Protein AF-A0A072P7N6-F1 (afdb_monomer)

Sequence (100 aa):
MLGELSRSYFACTGSEATEAALRLATINTGRTEIVGLMRGYHGMMHGSLSVTGLSGKFKSVPGSGLPDVAYILSPYAYRSPFKDDEDKMASFRQGLQIIN

Nearest PDB structures (foldseek):
  4atp-assembly2_E  TM=9.107E-01  e=1.560E-04  Paenarthrobacter aurescens TC1
  7jh3-assembly2_B  TM=7.618E-01  e=1.129E-04  Escherichia coli K-12
  4atq-assembly3_L  TM=7.613E-01  e=9.924E-05  Paenarthrobacter aurescens TC1
  4atq-assembly1_A  TM=7.626E-01  e=1.129E-04  Paenarthrobacter aurescens TC1
  4atp-assembly2_H  TM=7.608E-01  e=1.894E-04  Paenarthrobacter aurescens TC1

Structure (mmCIF, N/CA/C/O backbone):
data_AF-A0A072P7N6-F1
#
_entry.id   AF-A0A072P7N6-F1
#
loop_
_atom_site.group_PDB
_atom_site.id
_atom_site.type_symbol
_atom_site.label_atom_id
_atom_site.label_alt_id
_atom_site.label_comp_id
_atom_site.label_asym_id
_atom_site.label_entity_id
_atom_site.label_seq_id
_atom_site.pdbx_PDB_ins_code
_atom_site.Cartn_x
_atom_site.Cartn_y
_atom_site.Cartn_z
_atom_site.occupancy
_atom_site.B_iso_or_equiv
_atom_site.auth_seq_id
_atom_site.auth_comp_id
_atom_site.auth_asym_id
_atom_site.auth_atom_id
_atom_site.pdbx_PDB_model_num
ATOM 1 N N . MET A 1 1 ? -14.588 4.201 -13.668 1.00 40.31 1 MET A N 1
ATOM 2 C CA . MET A 1 1 ? -14.588 5.546 -13.055 1.00 40.31 1 MET A CA 1
ATOM 3 C C . MET A 1 1 ? -14.110 5.361 -11.624 1.00 40.31 1 MET A C 1
ATOM 5 O O . MET A 1 1 ? -14.590 4.430 -10.990 1.00 40.31 1 MET A O 1
ATOM 9 N N . LEU A 1 2 ? -13.108 6.119 -11.164 1.00 49.97 2 LEU A N 1
ATOM 10 C CA . LEU A 1 2 ? -12.695 6.104 -9.752 1.00 49.97 2 LEU A CA 1
ATOM 11 C C . LEU A 1 2 ? -13.953 6.360 -8.903 1.00 49.97 2 LEU A C 1
ATOM 13 O O . LEU A 1 2 ? -14.695 7.285 -9.222 1.00 49.97 2 LEU A O 1
ATOM 17 N N . GLY A 1 3 ? -14.251 5.480 -7.944 1.00 60.75 3 GLY A N 1
ATOM 18 C CA . GLY A 1 3 ? -15.527 5.477 -7.219 1.00 60.75 3 GLY A CA 1
ATOM 19 C C . GLY A 1 3 ? -15.831 6.797 -6.503 1.00 60.75 3 GLY A C 1
ATOM 20 O O . GLY A 1 3 ? -14.925 7.572 -6.199 1.00 60.75 3 GLY A O 1
ATOM 21 N N . GLU A 1 4 ? -17.112 7.049 -6.224 1.00 84.19 4 GLU A N 1
ATOM 22 C CA . GLU A 1 4 ? -17.546 8.266 -5.532 1.00 84.19 4 GLU A CA 1
ATOM 23 C C . GLU A 1 4 ? -17.091 8.252 -4.062 1.00 84.19 4 GLU A C 1
ATOM 25 O O . GLU A 1 4 ? -17.637 7.542 -3.216 1.00 84.19 4 GLU A O 1
ATOM 30 N N . LEU A 1 5 ? -16.051 9.031 -3.755 1.00 88.25 5 LEU A N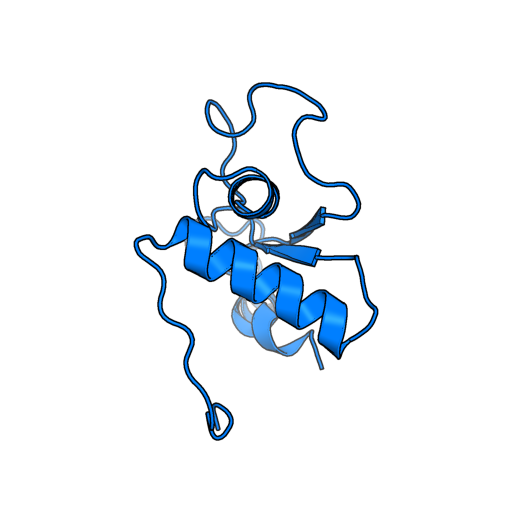 1
ATOM 31 C CA . LEU A 1 5 ? -15.534 9.204 -2.399 1.00 88.25 5 LEU A CA 1
ATOM 32 C C . LEU A 1 5 ? -16.521 10.029 -1.563 1.00 88.25 5 LEU A C 1
ATOM 34 O O . LEU A 1 5 ? -16.818 11.171 -1.902 1.00 88.25 5 LEU A O 1
ATOM 38 N N . SER A 1 6 ? -16.985 9.478 -0.439 1.00 92.69 6 SER A N 1
ATOM 39 C CA . SER A 1 6 ? -17.982 10.125 0.432 1.00 92.69 6 SER A CA 1
AT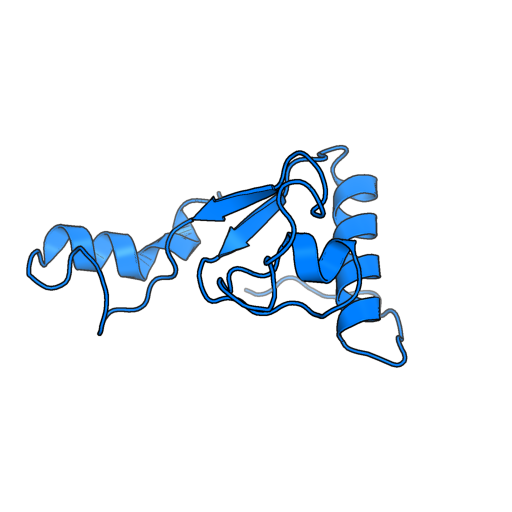OM 40 C C . SER A 1 6 ? -17.444 10.588 1.790 1.00 92.69 6 SER A C 1
ATOM 42 O O . SER A 1 6 ? -18.135 11.306 2.515 1.00 92.69 6 SER A O 1
ATOM 44 N N . ARG A 1 7 ? -16.227 10.175 2.173 1.00 91.56 7 ARG A N 1
ATOM 45 C CA . ARG A 1 7 ? -15.599 10.508 3.464 1.00 91.56 7 ARG A CA 1
ATOM 46 C C . ARG A 1 7 ? -14.099 10.743 3.311 1.00 91.56 7 ARG A C 1
ATOM 48 O O . ARG A 1 7 ? -13.459 10.132 2.459 1.00 91.56 7 ARG A O 1
ATOM 55 N N . SER A 1 8 ? -13.544 11.583 4.182 1.00 93.56 8 SER A N 1
ATOM 56 C CA . SER A 1 8 ? -12.107 11.840 4.304 1.00 93.56 8 SER A CA 1
ATOM 57 C C . SER A 1 8 ? -11.630 11.629 5.743 1.00 93.56 8 SER A C 1
ATOM 59 O O . SER A 1 8 ? -12.382 11.810 6.702 1.00 93.56 8 SER A O 1
ATOM 61 N N . TYR A 1 9 ? -10.368 11.229 5.883 1.00 93.75 9 TYR A N 1
ATOM 62 C CA . TYR A 1 9 ? -9.656 11.116 7.153 1.00 93.75 9 TYR A CA 1
ATOM 63 C C . TYR A 1 9 ? -8.382 11.955 7.057 1.00 93.75 9 TYR A C 1
ATOM 65 O O . TYR A 1 9 ? -7.654 11.857 6.068 1.00 93.75 9 TYR A O 1
ATOM 73 N N . PHE A 1 10 ? -8.133 12.795 8.061 1.00 96.06 10 PHE A N 1
ATOM 74 C CA . PHE A 1 10 ? -6.952 13.651 8.108 1.00 96.06 10 PHE A CA 1
ATOM 75 C C . PHE A 1 10 ? -5.854 12.989 8.936 1.00 96.06 10 PHE A C 1
ATOM 77 O O . PHE A 1 10 ? -6.108 12.488 10.029 1.00 96.06 10 PHE A O 1
ATOM 84 N N . ALA A 1 11 ? -4.637 13.033 8.408 1.00 96.06 11 ALA A N 1
ATOM 85 C CA . ALA A 1 11 ? -3.429 12.531 9.042 1.00 96.06 11 ALA A CA 1
ATOM 86 C C . ALA A 1 11 ? -2.319 13.583 8.926 1.00 96.06 11 ALA A C 1
ATOM 88 O O . ALA A 1 11 ? -2.329 14.398 8.000 1.00 96.06 11 ALA A O 1
ATOM 89 N N . CYS A 1 12 ? -1.357 13.563 9.846 1.00 96.44 12 CYS A N 1
ATOM 90 C CA . CYS A 1 12 ? -0.235 14.500 9.848 1.00 96.44 12 CYS A CA 1
ATOM 91 C C . CYS A 1 12 ? 0.852 14.082 8.848 1.00 96.44 12 CYS A C 1
ATOM 93 O O . CYS A 1 12 ? 1.646 14.912 8.405 1.00 96.44 12 CYS A O 1
ATOM 95 N N . THR A 1 13 ? 0.897 12.798 8.477 1.00 97.19 13 THR A N 1
ATOM 96 C CA . THR A 1 13 ? 1.881 12.244 7.544 1.00 97.19 13 THR A CA 1
ATOM 97 C C . THR A 1 13 ? 1.266 11.256 6.553 1.00 97.19 13 THR A C 1
ATOM 99 O O . THR A 1 13 ? 0.210 10.668 6.784 1.00 97.19 13 THR A O 1
ATOM 102 N N . GLY A 1 14 ? 1.983 10.995 5.455 1.00 96.31 14 GLY A N 1
ATOM 103 C CA . GLY A 1 14 ? 1.602 9.944 4.509 1.00 96.31 14 GLY A CA 1
ATOM 104 C C . GLY A 1 14 ? 1.661 8.531 5.103 1.00 96.31 14 GLY A C 1
ATOM 105 O O . GLY A 1 14 ? 0.869 7.684 4.711 1.00 96.31 14 GLY A O 1
ATOM 106 N N . SER A 1 15 ? 2.547 8.275 6.077 1.00 96.06 15 SER A N 1
ATOM 107 C CA . SER A 1 15 ? 2.622 6.950 6.721 1.00 96.06 15 SER A CA 1
ATOM 108 C C . SER A 1 15 ? 1.377 6.677 7.567 1.00 96.06 15 SER A C 1
ATOM 110 O O . SER A 1 15 ? 0.808 5.598 7.470 1.00 96.06 15 SER A O 1
ATOM 112 N N . GLU A 1 16 ? 0.901 7.669 8.323 1.00 96.88 16 GLU A N 1
ATOM 113 C CA . GLU A 1 16 ? -0.352 7.570 9.086 1.00 96.88 16 GLU A CA 1
ATOM 114 C C . GLU A 1 16 ? -1.569 7.3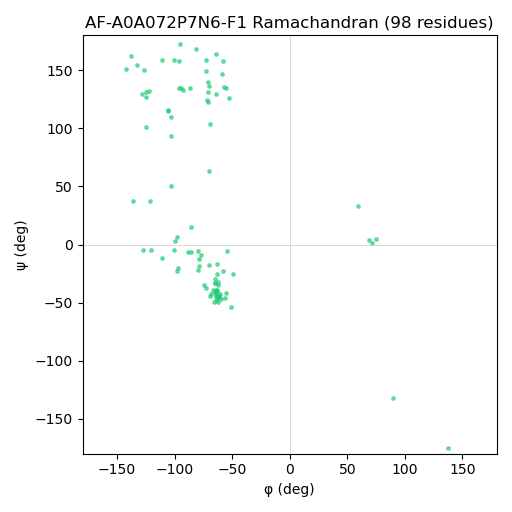92 8.175 1.00 96.88 16 GLU A C 1
ATOM 116 O O . GLU A 1 16 ? -2.452 6.589 8.472 1.00 96.88 16 GLU A O 1
ATOM 121 N N . ALA A 1 17 ? -1.605 8.100 7.040 1.00 97.38 17 ALA A N 1
ATOM 122 C CA . ALA A 1 17 ? -2.658 7.918 6.046 1.00 97.38 17 ALA A CA 1
ATOM 123 C C . ALA A 1 17 ? -2.677 6.477 5.504 1.00 97.38 17 ALA A C 1
ATOM 125 O O . ALA A 1 17 ? -3.747 5.875 5.396 1.00 97.38 17 ALA A O 1
ATOM 126 N N . THR A 1 18 ? -1.505 5.897 5.223 1.00 96.69 18 THR A N 1
ATOM 127 C CA . THR A 1 18 ? -1.378 4.492 4.811 1.00 96.69 18 THR A CA 1
ATOM 128 C C . THR A 1 18 ? -1.818 3.530 5.917 1.00 96.69 18 THR A C 1
ATOM 130 O O . THR A 1 18 ? -2.598 2.626 5.639 1.00 96.69 18 THR A O 1
ATOM 133 N N . GLU A 1 19 ? -1.368 3.704 7.162 1.00 95.88 19 GLU A N 1
ATOM 134 C CA . GLU A 1 19 ? -1.773 2.865 8.308 1.00 95.88 19 GLU A CA 1
ATOM 135 C C . GLU A 1 19 ? -3.299 2.857 8.483 1.00 95.88 19 GLU A C 1
ATOM 137 O O . GLU A 1 19 ? -3.918 1.796 8.604 1.00 95.88 19 GLU A O 1
ATOM 142 N N . ALA A 1 20 ? -3.923 4.039 8.420 1.00 96.50 20 ALA A N 1
ATOM 143 C CA . ALA A 1 20 ? -5.372 4.176 8.483 1.00 96.50 20 ALA A CA 1
ATOM 144 C C . ALA A 1 20 ? -6.059 3.464 7.309 1.00 96.50 20 ALA A C 1
ATOM 146 O O . ALA A 1 20 ? -7.028 2.737 7.521 1.00 96.50 20 ALA A O 1
ATOM 147 N N . ALA A 1 21 ? -5.546 3.617 6.084 1.00 95.62 21 ALA A N 1
ATOM 148 C CA . ALA A 1 21 ? -6.096 2.958 4.902 1.00 95.62 21 ALA A CA 1
ATOM 149 C C . ALA A 1 21 ? -6.005 1.426 4.990 1.00 95.62 21 ALA A C 1
ATOM 151 O O . ALA A 1 21 ? -7.001 0.746 4.744 1.00 95.62 21 ALA A O 1
ATOM 152 N N . LEU A 1 22 ? -4.850 0.882 5.393 1.00 95.00 22 LEU A N 1
ATOM 153 C CA . LEU A 1 22 ? -4.659 -0.557 5.594 1.00 95.00 22 LEU A CA 1
ATOM 154 C C . LEU A 1 22 ? -5.628 -1.088 6.653 1.00 95.00 22 LEU A C 1
ATOM 156 O O . LEU A 1 22 ? -6.331 -2.072 6.425 1.00 95.00 22 LEU A O 1
ATOM 160 N N . ARG A 1 23 ? -5.742 -0.385 7.786 1.00 94.88 23 ARG A N 1
ATOM 161 C CA . ARG A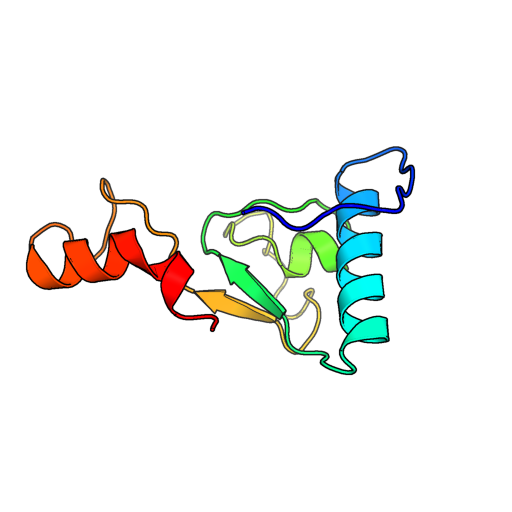 1 23 ? -6.649 -0.780 8.863 1.00 94.88 23 ARG A CA 1
ATOM 162 C C . ARG A 1 23 ? -8.115 -0.739 8.431 1.00 94.88 23 ARG A C 1
ATOM 164 O O . ARG A 1 23 ? -8.859 -1.669 8.740 1.00 94.88 23 ARG A O 1
ATOM 171 N N . LEU A 1 24 ? -8.533 0.308 7.721 1.00 95.31 24 LEU A N 1
ATOM 172 C CA . LEU A 1 24 ? -9.895 0.440 7.198 1.00 95.31 24 LEU A CA 1
ATOM 173 C C . LEU A 1 24 ? -10.214 -0.649 6.170 1.00 95.31 24 LEU A C 1
ATOM 175 O O . LEU A 1 24 ? -11.304 -1.216 6.216 1.00 95.31 24 LEU A O 1
ATOM 179 N N . ALA A 1 25 ? -9.269 -0.983 5.288 1.00 94.31 25 ALA A N 1
ATOM 180 C CA . ALA A 1 25 ? -9.435 -2.057 4.314 1.00 94.31 25 ALA A CA 1
ATOM 181 C C . ALA A 1 25 ? -9.652 -3.412 5.003 1.00 94.31 25 ALA A C 1
ATOM 183 O O . ALA A 1 25 ? -10.591 -4.130 4.652 1.00 94.31 25 ALA A O 1
ATOM 184 N N . THR A 1 26 ? -8.858 -3.735 6.028 1.00 94.06 26 THR A N 1
ATOM 185 C CA . THR A 1 26 ? -9.031 -4.966 6.814 1.00 94.06 26 THR A CA 1
ATOM 186 C C . THR A 1 26 ? -10.362 -4.988 7.564 1.00 94.06 26 THR A C 1
ATOM 188 O O . THR A 1 26 ? -11.058 -5.996 7.518 1.00 94.06 26 THR A O 1
ATOM 191 N N . ILE A 1 27 ? -10.764 -3.883 8.207 1.00 96.12 27 ILE A N 1
ATOM 192 C CA . ILE A 1 27 ? -12.058 -3.800 8.912 1.00 96.12 27 ILE A CA 1
ATOM 193 C C . ILE A 1 27 ? -13.228 -3.997 7.941 1.00 96.12 27 ILE A C 1
ATOM 195 O O . ILE A 1 27 ? -14.166 -4.725 8.251 1.00 96.12 27 ILE A O 1
ATOM 199 N N . ASN A 1 28 ? -13.178 -3.357 6.772 1.00 95.19 28 ASN A N 1
ATOM 200 C CA . ASN A 1 28 ? -14.270 -3.395 5.804 1.00 95.19 28 ASN A CA 1
ATOM 201 C C . ASN A 1 28 ? -14.384 -4.746 5.084 1.00 95.19 28 ASN A C 1
ATOM 203 O O . ASN A 1 28 ? -15.485 -5.193 4.782 1.00 95.19 28 ASN A O 1
ATOM 207 N N . THR A 1 29 ? -13.253 -5.382 4.771 1.00 94.38 29 THR A N 1
ATOM 208 C CA . THR A 1 29 ? -13.235 -6.620 3.971 1.00 94.38 29 THR A CA 1
ATOM 209 C C . THR A 1 29 ? -13.148 -7.894 4.808 1.00 94.38 29 THR A C 1
ATOM 211 O O . THR A 1 29 ? -13.442 -8.968 4.291 1.00 94.38 29 THR A O 1
ATOM 214 N N . GLY A 1 30 ? -12.696 -7.804 6.062 1.00 95.50 30 GLY A N 1
ATOM 215 C CA . GLY A 1 30 ? -12.331 -8.958 6.889 1.00 95.50 30 GLY A CA 1
ATOM 216 C C . GLY A 1 30 ? -11.070 -9.696 6.420 1.00 95.50 30 GLY A C 1
ATOM 217 O O . GLY A 1 30 ? -10.727 -10.726 6.994 1.00 95.50 30 GLY A O 1
ATOM 218 N N . ARG A 1 31 ? -10.381 -9.201 5.382 1.00 93.62 31 ARG A N 1
ATOM 219 C CA . ARG A 1 31 ? -9.175 -9.817 4.813 1.00 93.62 31 ARG A CA 1
ATOM 220 C C . ARG A 1 31 ? -7.922 -9.209 5.438 1.00 93.62 31 ARG A C 1
ATOM 222 O O . ARG A 1 31 ? -7.817 -7.989 5.572 1.00 93.62 31 ARG A O 1
ATOM 229 N N . THR A 1 32 ? -6.980 -10.069 5.809 1.00 93.19 32 THR A N 1
ATOM 230 C CA . THR A 1 32 ? -5.697 -9.678 6.415 1.00 93.19 32 THR A CA 1
ATOM 231 C C . THR A 1 32 ? -4.557 -9.632 5.408 1.00 93.19 32 THR A C 1
ATOM 233 O O . THR A 1 32 ? -3.590 -8.913 5.639 1.00 93.19 32 THR A O 1
ATOM 236 N N . GLU A 1 33 ? -4.680 -10.351 4.290 1.00 94.25 33 GLU A N 1
ATOM 237 C CA . GLU A 1 33 ? -3.656 -10.372 3.251 1.00 94.25 33 GLU A CA 1
ATOM 238 C C . GLU A 1 33 ? -3.602 -9.041 2.494 1.00 94.25 33 GLU A C 1
ATOM 240 O O . GLU A 1 33 ? -4.626 -8.514 2.044 1.00 94.25 33 GLU A O 1
ATOM 245 N N . ILE A 1 34 ? -2.391 -8.505 2.341 1.00 93.19 34 ILE A N 1
ATOM 246 C CA . ILE A 1 34 ? -2.133 -7.259 1.623 1.00 93.19 34 ILE A CA 1
ATOM 247 C C . ILE A 1 34 ? -1.138 -7.523 0.495 1.00 93.19 34 ILE A C 1
ATOM 249 O O . ILE A 1 34 ? -0.074 -8.103 0.702 1.00 93.19 34 ILE A O 1
ATOM 253 N N . VAL A 1 35 ? -1.452 -7.034 -0.704 1.00 92.06 35 VAL A N 1
ATOM 254 C CA . VAL A 1 35 ? -0.565 -7.136 -1.867 1.00 92.06 35 VAL A CA 1
ATOM 255 C C . VAL A 1 35 ? 0.065 -5.777 -2.156 1.00 92.06 35 VAL A C 1
ATOM 257 O O . VAL A 1 35 ? -0.621 -4.817 -2.505 1.00 92.06 35 VAL A O 1
ATOM 260 N N . GLY A 1 36 ? 1.387 -5.699 -2.016 1.00 90.69 36 GLY A N 1
ATOM 261 C CA . GLY A 1 36 ? 2.195 -4.544 -2.390 1.00 90.69 36 GLY A CA 1
ATOM 262 C C . GLY A 1 36 ? 2.806 -4.687 -3.784 1.00 90.69 36 GLY A C 1
ATOM 263 O O . GLY A 1 36 ? 3.018 -5.786 -4.300 1.00 90.69 36 GLY A O 1
ATOM 264 N N . LEU A 1 37 ? 3.161 -3.560 -4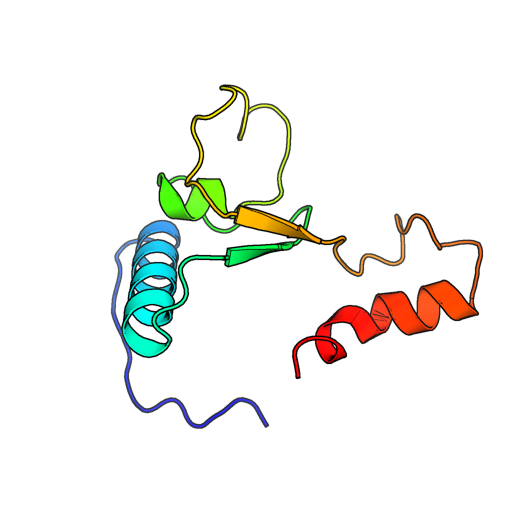.396 1.00 90.38 37 LEU A N 1
ATOM 265 C CA . LEU A 1 37 ? 3.933 -3.556 -5.636 1.00 90.38 37 LEU A CA 1
ATOM 266 C C . LEU A 1 37 ? 5.429 -3.455 -5.327 1.00 90.38 37 LEU A C 1
ATOM 268 O O . LEU A 1 37 ? 5.868 -2.583 -4.574 1.00 90.38 37 LEU A O 1
ATOM 272 N N . MET A 1 38 ? 6.247 -4.300 -5.957 1.00 89.00 38 MET A N 1
ATOM 273 C CA . MET A 1 38 ? 7.704 -4.163 -5.907 1.00 89.00 38 MET A CA 1
ATOM 274 C C . MET A 1 38 ? 8.100 -2.764 -6.376 1.00 89.00 38 MET A C 1
ATOM 276 O O . MET A 1 38 ? 7.644 -2.315 -7.420 1.00 89.00 38 MET A O 1
ATOM 280 N N . ARG A 1 39 ? 9.009 -2.090 -5.667 1.00 88.31 39 ARG A N 1
ATOM 281 C CA . ARG A 1 39 ? 9.438 -0.699 -5.923 1.00 88.31 39 ARG A CA 1
ATOM 282 C C . ARG A 1 39 ? 8.404 0.386 -5.574 1.00 88.31 39 ARG A C 1
ATOM 284 O O . ARG A 1 39 ? 8.714 1.560 -5.753 1.00 88.31 39 ARG A O 1
ATOM 291 N N . GLY A 1 40 ? 7.231 0.023 -5.050 1.00 90.38 40 GLY A N 1
ATOM 292 C CA . GLY A 1 40 ? 6.291 0.966 -4.437 1.00 90.38 40 GLY A CA 1
ATOM 293 C C . GLY A 1 40 ? 6.786 1.459 -3.074 1.00 90.38 40 GLY A C 1
ATOM 294 O O . GLY A 1 40 ? 7.481 0.729 -2.367 1.00 90.38 40 GLY A O 1
ATOM 295 N N . TYR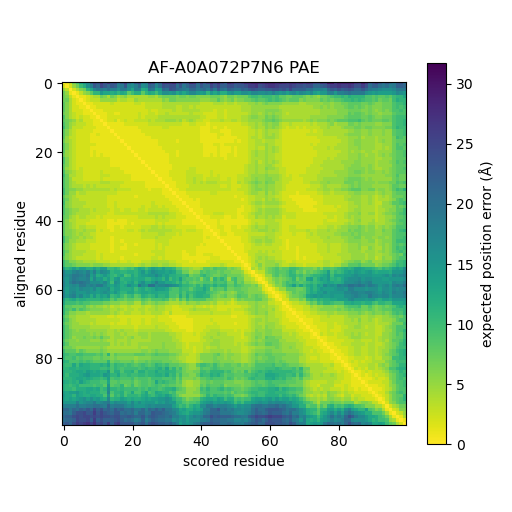 A 1 41 ? 6.431 2.689 -2.700 1.00 93.06 41 TYR A N 1
ATOM 296 C CA . TYR A 1 41 ? 6.752 3.288 -1.402 1.00 93.06 41 TYR A CA 1
ATOM 297 C C . TYR A 1 41 ? 5.474 3.771 -0.722 1.00 93.06 41 TYR A C 1
ATOM 299 O O . TYR A 1 41 ? 4.712 4.531 -1.318 1.00 93.06 41 TYR A O 1
ATOM 307 N N . HIS A 1 42 ? 5.262 3.340 0.520 1.00 94.38 42 HIS A N 1
ATOM 308 C CA . HIS A 1 42 ? 4.020 3.586 1.253 1.00 94.38 42 HIS A CA 1
ATOM 309 C C . HIS A 1 42 ? 4.230 4.208 2.638 1.00 94.38 42 HIS A C 1
ATOM 311 O O . HIS A 1 42 ? 3.250 4.582 3.280 1.00 94.38 42 HIS A O 1
ATOM 317 N N . GLY A 1 43 ? 5.478 4.374 3.081 1.00 92.88 43 GLY A N 1
ATOM 318 C CA . GLY A 1 43 ? 5.812 5.020 4.347 1.00 92.88 43 GLY A CA 1
ATOM 319 C C . GLY A 1 43 ? 6.906 4.294 5.122 1.00 92.88 43 GLY A C 1
ATOM 320 O O . GLY A 1 43 ? 7.498 3.331 4.638 1.00 92.88 43 GLY A O 1
ATOM 321 N N . MET A 1 44 ? 7.174 4.795 6.328 1.00 90.50 44 MET A N 1
ATOM 322 C CA . MET A 1 44 ? 8.233 4.304 7.221 1.00 90.50 44 MET A CA 1
ATOM 323 C C . MET A 1 44 ? 7.708 3.807 8.576 1.00 90.50 44 MET A C 1
ATOM 325 O O . MET A 1 44 ? 8.487 3.288 9.371 1.00 90.50 44 MET A O 1
ATOM 329 N N . MET A 1 45 ? 6.407 3.953 8.851 1.00 91.38 45 MET A N 1
ATOM 330 C CA . MET A 1 45 ? 5.763 3.316 10.009 1.00 91.38 45 MET A CA 1
ATOM 331 C C . MET A 1 45 ? 5.607 1.816 9.775 1.00 91.38 45 MET A C 1
ATOM 333 O O . MET A 1 45 ? 5.626 1.373 8.631 1.00 91.38 45 MET A O 1
ATOM 337 N N . HIS A 1 46 ? 5.447 1.037 10.842 1.00 90.38 46 HIS A N 1
ATOM 338 C CA . HIS A 1 46 ? 5.553 -0.423 10.805 1.00 90.38 46 HIS A CA 1
ATOM 339 C C . HIS A 1 46 ? 4.708 -1.088 9.707 1.00 90.38 46 HIS A C 1
ATOM 341 O O . HIS A 1 46 ? 5.268 -1.792 8.867 1.00 90.38 46 HIS A O 1
ATOM 347 N N . GLY A 1 47 ? 3.406 -0.826 9.631 1.00 91.31 47 GLY A N 1
ATOM 348 C CA . GLY A 1 47 ? 2.529 -1.371 8.595 1.00 91.31 47 GLY A CA 1
ATOM 349 C C . GLY A 1 47 ? 2.808 -0.784 7.215 1.00 91.31 47 GLY A C 1
ATOM 350 O O . GLY A 1 47 ? 2.954 -1.517 6.237 1.00 91.31 47 GLY A O 1
ATOM 351 N N . SER A 1 48 ? 2.992 0.533 7.132 1.00 93.38 48 SER A N 1
ATOM 352 C CA . SER A 1 48 ? 3.297 1.216 5.863 1.00 93.38 48 SER A CA 1
ATOM 353 C C . SER A 1 48 ? 4.632 0.781 5.218 1.00 93.38 48 SER A C 1
ATOM 355 O O . SER A 1 48 ? 4.753 0.648 3.997 1.00 93.38 48 SER A O 1
ATOM 357 N N . LEU A 1 49 ? 5.637 0.484 6.039 1.00 92.44 49 LEU A N 1
ATOM 358 C CA . LEU A 1 49 ? 6.926 -0.056 5.624 1.00 92.44 49 LEU A CA 1
ATOM 359 C C . LEU A 1 49 ? 6.794 -1.532 5.241 1.00 92.44 49 LEU A C 1
ATOM 361 O O . LEU A 1 49 ? 7.431 -1.989 4.292 1.00 92.44 49 LEU A O 1
ATOM 365 N N . SER A 1 50 ? 5.915 -2.263 5.929 1.00 91.50 50 SER A N 1
ATOM 366 C CA . SER A 1 50 ? 5.647 -3.675 5.650 1.00 91.50 50 SER A CA 1
ATOM 367 C C . SER A 1 50 ? 5.053 -3.919 4.277 1.00 91.50 50 SER A C 1
ATOM 369 O O . SER A 1 50 ? 5.270 -5.007 3.757 1.00 91.50 50 SER A O 1
ATOM 371 N N . VAL A 1 51 ? 4.371 -2.930 3.686 1.00 92.75 51 VAL A N 1
ATOM 372 C CA . VAL A 1 51 ? 3.816 -2.964 2.317 1.00 92.75 51 VAL A CA 1
ATOM 373 C C . VAL A 1 51 ? 4.680 -2.215 1.292 1.00 92.75 51 VAL A C 1
ATOM 375 O O . VAL A 1 51 ? 4.410 -2.254 0.094 1.00 92.75 51 VAL A O 1
ATOM 378 N N . THR A 1 52 ? 5.755 -1.554 1.733 1.00 92.50 52 THR A N 1
ATOM 379 C CA . THR A 1 52 ? 6.722 -0.882 0.855 1.00 92.50 52 THR A CA 1
ATOM 380 C C . THR A 1 52 ? 7.571 -1.908 0.101 1.00 92.50 52 THR A C 1
ATOM 382 O O . THR A 1 52 ? 8.247 -2.745 0.689 1.00 92.50 52 THR A O 1
ATOM 385 N N . GLY A 1 53 ? 7.593 -1.833 -1.228 1.00 89.62 53 GLY A N 1
ATOM 386 C CA . GLY A 1 53 ? 8.299 -2.766 -2.110 1.00 89.62 53 GLY A CA 1
ATOM 387 C C . GLY A 1 53 ? 9.774 -2.443 -2.360 1.00 89.62 53 GLY A C 1
ATOM 388 O O . GLY A 1 53 ? 10.347 -2.962 -3.320 1.00 89.62 53 GLY A O 1
ATOM 389 N N . LEU A 1 54 ? 10.385 -1.563 -1.563 1.00 87.69 54 LEU A N 1
ATOM 390 C CA . LEU A 1 54 ? 11.804 -1.211 -1.663 1.00 87.69 54 LEU A CA 1
ATOM 391 C C . LEU A 1 54 ? 12.666 -2.185 -0.845 1.00 87.69 54 LEU A C 1
ATOM 393 O O . LEU A 1 54 ? 12.347 -2.510 0.297 1.00 87.69 54 LEU A O 1
ATOM 397 N N . SER A 1 55 ? 13.768 -2.650 -1.435 1.00 76.31 55 SER A N 1
ATOM 398 C CA . SER A 1 55 ? 14.752 -3.523 -0.785 1.00 76.31 55 SER A CA 1
ATOM 399 C C . SER A 1 55 ? 15.932 -2.729 -0.202 1.00 76.31 55 SER A C 1
ATOM 401 O O . SER A 1 55 ? 16.058 -1.518 -0.399 1.00 76.31 55 SER A O 1
ATOM 403 N N . GLY A 1 56 ? 16.814 -3.406 0.541 1.00 75.56 56 GLY A N 1
ATOM 404 C CA . GLY A 1 56 ? 18.010 -2.803 1.135 1.00 75.56 56 GLY A CA 1
ATOM 405 C C . GLY A 1 56 ? 17.755 -2.236 2.532 1.00 75.56 56 GLY A C 1
ATOM 406 O O . GLY A 1 56 ? 17.162 -2.908 3.372 1.00 75.56 56 GLY A O 1
ATOM 407 N N . LYS A 1 57 ? 18.202 -0.999 2.794 1.00 66.25 57 LYS A N 1
ATOM 408 C CA . LYS A 1 57 ? 18.160 -0.370 4.134 1.00 66.25 57 LYS A CA 1
ATOM 409 C C . LYS A 1 57 ? 16.753 -0.279 4.743 1.00 66.25 57 LYS A C 1
ATOM 411 O O . LYS A 1 57 ? 16.633 -0.206 5.957 1.00 66.25 57 LYS A O 1
ATOM 416 N N . PHE A 1 58 ? 15.712 -0.303 3.912 1.00 65.12 58 PHE A N 1
ATOM 417 C CA . PHE A 1 58 ? 14.308 -0.232 4.327 1.00 65.12 58 PHE A CA 1
ATOM 418 C C . PHE A 1 58 ? 13.751 -1.564 4.860 1.00 65.12 58 PHE A C 1
ATOM 420 O O . PHE A 1 58 ? 12.744 -1.563 5.555 1.00 65.12 58 PHE A O 1
ATOM 427 N N . LYS A 1 59 ? 14.407 -2.697 4.564 1.00 67.44 59 LYS A N 1
ATOM 428 C CA . LYS A 1 59 ? 14.014 -4.053 4.997 1.00 67.44 59 LYS A CA 1
ATOM 429 C C . LYS A 1 59 ? 15.215 -4.861 5.492 1.00 67.44 59 LYS A C 1
ATOM 431 O O . LYS A 1 59 ? 15.347 -6.047 5.207 1.00 67.44 59 LYS A O 1
ATOM 436 N N . SER A 1 60 ? 16.136 -4.196 6.183 1.00 63.06 60 SER A N 1
ATOM 437 C CA . SER A 1 60 ? 17.401 -4.793 6.625 1.00 63.06 60 SER A CA 1
ATOM 438 C C . SER A 1 60 ? 17.239 -5.827 7.739 1.00 63.06 60 SER A C 1
ATOM 440 O O . SER A 1 60 ? 18.150 -6.622 7.952 1.00 63.06 60 SER A O 1
ATOM 442 N N . VAL A 1 61 ? 16.100 -5.829 8.436 1.00 72.62 61 VAL A N 1
ATOM 443 C CA . VAL A 1 61 ? 15.797 -6.772 9.516 1.00 72.62 61 VAL A CA 1
ATOM 444 C C . VAL A 1 61 ? 14.831 -7.839 8.990 1.00 72.62 61 VAL A C 1
ATOM 446 O O . VAL A 1 61 ? 13.672 -7.519 8.722 1.00 72.62 61 VAL A O 1
ATOM 449 N N . PRO A 1 62 ? 15.270 -9.099 8.818 1.00 68.31 62 PRO A N 1
ATOM 450 C CA . PRO A 1 62 ? 14.381 -10.192 8.435 1.00 68.31 62 PRO A CA 1
ATOM 451 C C . PRO A 1 62 ? 13.229 -10.348 9.436 1.00 68.31 62 PRO A C 1
ATOM 453 O O . PRO A 1 62 ? 13.448 -10.302 10.644 1.00 68.31 62 PRO A O 1
ATOM 456 N N . GLY A 1 63 ? 12.002 -10.530 8.941 1.00 71.06 63 GLY A N 1
ATOM 457 C CA . GLY A 1 63 ? 10.819 -10.759 9.781 1.00 71.06 63 GLY A CA 1
ATOM 458 C C . GLY A 1 63 ? 10.268 -9.528 10.513 1.00 71.06 63 GLY A C 1
ATOM 459 O O . GLY A 1 63 ? 9.329 -9.672 11.285 1.00 71.06 63 GLY A O 1
ATOM 460 N N . SER A 1 64 ? 10.801 -8.323 10.281 1.00 75.38 64 SER A N 1
ATOM 461 C CA . SER A 1 64 ? 10.301 -7.100 10.932 1.00 75.38 64 SER A CA 1
ATOM 462 C C . SER A 1 64 ? 9.001 -6.547 10.339 1.00 75.38 64 SER A C 1
ATOM 464 O O . SER A 1 64 ? 8.423 -5.624 10.907 1.00 75.38 64 SER A O 1
ATOM 466 N N . GLY A 1 65 ? 8.543 -7.079 9.203 1.00 84.00 65 GLY A N 1
ATOM 467 C CA . GLY A 1 65 ? 7.291 -6.671 8.569 1.00 84.00 65 GLY A CA 1
ATOM 468 C C . GLY A 1 65 ? 6.054 -7.331 9.185 1.00 84.00 65 GLY A C 1
ATOM 469 O O . GLY A 1 65 ? 6.156 -8.291 9.944 1.00 84.00 65 GLY A O 1
ATOM 470 N N . LEU A 1 66 ? 4.876 -6.824 8.827 1.00 88.38 66 LEU A N 1
ATOM 471 C CA . LEU A 1 66 ? 3.595 -7.474 9.083 1.00 88.38 66 LEU A CA 1
ATOM 472 C C . LEU A 1 66 ? 3.552 -8.867 8.426 1.00 88.38 66 LEU A C 1
ATOM 474 O O . LEU A 1 66 ? 4.127 -9.047 7.345 1.00 88.38 66 LEU A O 1
ATOM 478 N N . PRO A 1 67 ? 2.856 -9.837 9.047 1.00 87.94 67 PRO A N 1
ATOM 479 C CA . PRO A 1 67 ? 2.518 -11.089 8.380 1.00 87.94 67 PRO A CA 1
ATOM 480 C C . PRO A 1 67 ? 1.577 -10.832 7.192 1.00 87.94 67 PRO A C 1
ATOM 482 O O . PRO A 1 67 ? 0.977 -9.763 7.085 1.00 87.94 67 PRO A O 1
ATOM 485 N N . ASP A 1 68 ? 1.449 -11.823 6.310 1.00 91.19 68 ASP A N 1
ATOM 48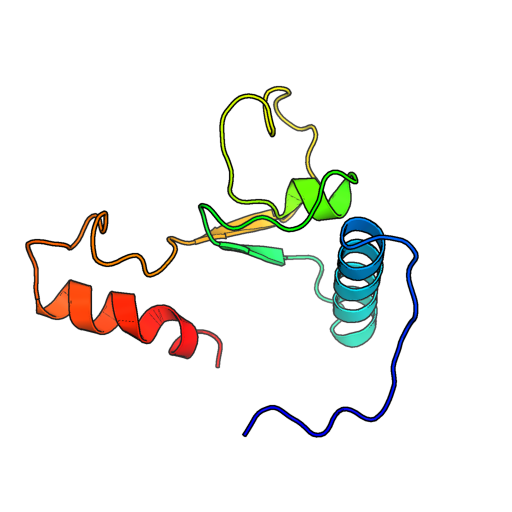6 C CA . ASP A 1 68 ? 0.486 -11.835 5.198 1.00 91.19 68 ASP A CA 1
ATOM 487 C C . ASP A 1 68 ? 0.625 -10.671 4.198 1.00 91.19 68 ASP A C 1
ATOM 489 O O . ASP A 1 68 ? -0.352 -10.211 3.606 1.00 91.19 68 ASP A O 1
ATOM 493 N N . VAL A 1 69 ? 1.858 -10.200 3.972 1.00 91.25 69 VAL A N 1
ATOM 494 C CA . VAL A 1 69 ? 2.152 -9.232 2.906 1.00 91.25 69 VAL A CA 1
ATOM 495 C C . VAL A 1 69 ? 2.870 -9.902 1.739 1.00 91.25 69 VAL A C 1
ATOM 497 O O . VAL A 1 69 ? 4.026 -10.318 1.854 1.00 91.25 69 VAL A O 1
ATOM 500 N N . ALA A 1 70 ? 2.204 -9.941 0.588 1.00 91.06 70 ALA A N 1
ATOM 501 C CA . ALA A 1 70 ? 2.758 -10.426 -0.669 1.00 91.06 70 ALA A CA 1
ATOM 502 C C . ALA A 1 70 ? 3.199 -9.267 -1.575 1.00 91.06 70 ALA A C 1
ATOM 504 O O . ALA A 1 70 ? 2.739 -8.131 -1.445 1.00 91.06 70 ALA A O 1
ATOM 505 N N . TYR A 1 71 ? 4.095 -9.555 -2.520 1.00 88.75 71 TYR A N 1
ATOM 506 C CA . TYR A 1 71 ? 4.609 -8.570 -3.468 1.00 88.75 71 TYR A CA 1
ATOM 507 C C . TYR A 1 71 ? 4.491 -9.064 -4.899 1.00 88.75 71 TYR A C 1
ATOM 509 O O . TYR A 1 71 ? 4.978 -10.146 -5.220 1.00 88.75 71 TYR A O 1
ATOM 517 N N . ILE A 1 72 ? 3.925 -8.230 -5.769 1.00 89.44 72 ILE A N 1
ATOM 518 C CA . ILE A 1 72 ? 3.894 -8.477 -7.213 1.00 89.44 72 ILE A CA 1
ATOM 519 C C . ILE A 1 72 ? 4.790 -7.490 -7.960 1.00 89.44 72 ILE A C 1
ATOM 521 O O . ILE A 1 72 ? 5.139 -6.413 -7.466 1.00 89.44 72 ILE A O 1
ATOM 525 N N . LEU A 1 73 ? 5.189 -7.865 -9.171 1.00 86.50 73 LEU A N 1
ATOM 526 C CA . LEU A 1 73 ? 6.023 -7.031 -10.026 1.00 86.50 73 LEU A CA 1
ATOM 527 C C . LEU A 1 73 ? 5.285 -5.738 -10.415 1.00 86.50 73 LEU A C 1
ATOM 529 O O . LEU A 1 73 ? 4.168 -5.777 -10.922 1.00 86.50 73 LEU A O 1
ATOM 533 N N . SER A 1 74 ? 5.938 -4.588 -10.232 1.00 87.81 74 SER A N 1
ATOM 534 C CA . SER A 1 74 ? 5.427 -3.313 -10.752 1.00 87.81 74 SER A CA 1
ATOM 535 C C . SER A 1 74 ? 5.514 -3.265 -12.275 1.00 87.81 74 SER A C 1
ATOM 537 O O . SER A 1 74 ? 6.600 -3.560 -12.780 1.00 87.81 74 SER A O 1
ATOM 539 N N . PRO A 1 75 ? 4.480 -2.777 -12.990 1.00 85.19 75 PRO A N 1
ATOM 540 C CA . PRO A 1 75 ? 4.426 -2.687 -14.454 1.00 85.19 75 PRO A CA 1
ATOM 541 C C . PRO A 1 75 ? 5.380 -1.617 -15.021 1.00 85.19 75 PRO A C 1
ATOM 543 O O . PRO A 1 75 ? 4.980 -0.614 -15.608 1.00 85.19 75 PRO A O 1
ATOM 546 N N . TYR A 1 76 ? 6.683 -1.804 -14.830 1.00 85.44 76 TYR A N 1
ATOM 547 C CA . TYR A 1 76 ? 7.721 -0.857 -15.210 1.00 85.44 76 TYR A CA 1
ATOM 548 C C . TYR A 1 76 ? 8.432 -1.310 -16.482 1.00 85.44 76 TYR A C 1
ATOM 550 O O . TYR A 1 76 ? 9.411 -2.055 -16.431 1.00 85.44 76 TYR A O 1
ATOM 558 N N . ALA A 1 77 ? 7.947 -0.824 -17.626 1.00 84.50 77 ALA A N 1
ATOM 559 C CA . ALA A 1 77 ? 8.358 -1.310 -18.942 1.00 84.50 77 ALA A CA 1
ATOM 560 C C . ALA A 1 77 ? 9.875 -1.266 -19.186 1.00 84.50 77 ALA A C 1
ATOM 562 O O . ALA A 1 77 ? 10.439 -2.227 -19.697 1.00 84.50 77 ALA A O 1
ATOM 563 N N . TYR A 1 78 ? 10.545 -0.191 -18.761 1.00 85.81 78 TYR A N 1
ATOM 564 C CA . TYR A 1 78 ? 11.980 -0.007 -19.000 1.00 85.81 78 TYR A CA 1
ATOM 565 C C . TYR A 1 78 ? 12.873 -1.051 -18.299 1.00 85.81 78 TYR A C 1
ATOM 567 O O . TYR A 1 78 ? 13.916 -1.417 -18.831 1.00 85.81 78 TYR A O 1
ATOM 575 N N . ARG A 1 79 ? 12.487 -1.555 -17.115 1.00 86.00 79 ARG A N 1
ATOM 576 C CA . ARG A 1 79 ? 13.206 -2.653 -16.425 1.00 86.00 79 ARG A CA 1
ATOM 577 C C . ARG A 1 79 ? 12.302 -3.852 -16.175 1.00 86.00 79 ARG A C 1
ATOM 579 O O . ARG A 1 79 ? 12.379 -4.479 -15.120 1.00 86.00 79 ARG A O 1
ATOM 586 N N . SER A 1 80 ? 11.423 -4.132 -17.126 1.00 85.06 80 SER A N 1
ATOM 587 C CA . SER A 1 80 ? 10.593 -5.322 -17.063 1.00 85.06 80 SER A CA 1
ATOM 588 C C . SER A 1 80 ? 11.458 -6.562 -17.303 1.00 85.06 80 SER A C 1
ATOM 590 O O . SER A 1 80 ? 12.300 -6.533 -18.205 1.00 85.06 80 SER A O 1
ATOM 592 N N . PRO A 1 81 ? 11.239 -7.668 -16.571 1.00 84.19 81 PRO A N 1
ATOM 593 C CA . PRO A 1 81 ? 11.830 -8.957 -16.932 1.00 84.19 81 PRO A CA 1
ATOM 594 C C . PRO A 1 81 ? 11.321 -9.463 -18.291 1.00 84.19 81 PRO A C 1
ATOM 596 O O . PRO A 1 81 ? 11.938 -10.336 -18.886 1.00 84.19 81 PRO A O 1
ATOM 599 N N . PHE A 1 82 ? 10.219 -8.899 -18.789 1.00 86.00 82 PHE A N 1
ATOM 600 C CA . PHE A 1 82 ? 9.597 -9.268 -20.056 1.00 86.00 82 PHE A CA 1
ATOM 601 C C . PHE A 1 82 ? 9.977 -8.343 -21.211 1.00 86.00 82 PHE A C 1
ATOM 603 O O . PHE A 1 82 ? 9.408 -8.485 -22.274 1.00 86.00 82 PHE A O 1
ATOM 610 N N . LYS A 1 83 ? 10.903 -7.389 -21.040 1.00 82.69 83 LYS A N 1
ATOM 611 C CA . LYS A 1 83 ? 11.199 -6.326 -22.028 1.00 82.69 83 LYS A CA 1
ATOM 612 C C . LYS A 1 83 ? 11.420 -6.799 -23.481 1.00 82.69 83 LYS A C 1
ATOM 614 O O . LYS A 1 83 ? 11.202 -6.006 -24.389 1.00 82.69 83 LYS A O 1
ATOM 619 N N . ASP A 1 84 ? 11.840 -8.050 -23.671 1.00 88.19 84 ASP A N 1
ATOM 620 C CA . ASP A 1 84 ? 12.152 -8.661 -24.968 1.00 88.19 84 ASP A CA 1
ATOM 621 C C . ASP A 1 84 ? 10.999 -9.548 -25.507 1.00 88.19 84 ASP A C 1
ATOM 623 O O . ASP A 1 84 ? 11.137 -10.174 -26.552 1.00 88.19 84 ASP A O 1
ATOM 627 N N . ASP A 1 85 ? 9.865 -9.617 -24.801 1.00 88.06 85 ASP A N 1
ATOM 628 C CA . ASP A 1 85 ? 8.673 -10.415 -25.116 1.00 88.06 85 ASP A CA 1
ATOM 629 C C . ASP A 1 85 ? 7.446 -9.488 -25.155 1.00 88.06 85 ASP A C 1
ATOM 631 O O . ASP A 1 85 ? 6.930 -9.057 -24.120 1.00 88.06 85 ASP A O 1
ATOM 635 N N . GLU A 1 86 ? 7.020 -9.120 -26.363 1.00 84.44 86 GLU A N 1
ATOM 636 C CA . GLU A 1 86 ? 5.990 -8.101 -26.587 1.00 84.44 86 GLU A CA 1
ATOM 637 C C . GLU A 1 86 ? 4.622 -8.500 -26.014 1.00 84.44 86 GLU A C 1
ATOM 639 O O . GLU A 1 86 ? 3.959 -7.671 -25.382 1.00 84.44 86 GLU A O 1
ATOM 644 N N . ASP A 1 87 ? 4.252 -9.778 -26.133 1.00 83.00 87 ASP A N 1
ATOM 645 C CA . ASP A 1 87 ? 2.998 -10.319 -25.608 1.00 83.00 87 ASP A CA 1
ATOM 646 C C . ASP A 1 87 ? 2.985 -10.271 -24.076 1.00 83.00 87 ASP A C 1
ATOM 648 O O . ASP A 1 87 ? 2.066 -9.716 -23.462 1.00 83.00 87 ASP A O 1
ATOM 652 N N . LYS A 1 88 ? 4.054 -10.758 -23.429 1.00 81.62 88 LYS A N 1
ATOM 653 C CA . LYS A 1 88 ? 4.179 -10.667 -21.966 1.00 81.62 88 LYS A CA 1
ATOM 654 C C . LYS A 1 88 ? 4.276 -9.221 -21.494 1.00 81.62 88 LYS A C 1
ATOM 656 O O . LYS A 1 88 ? 3.765 -8.900 -20.422 1.00 81.62 88 LYS A O 1
ATOM 661 N N . MET A 1 89 ? 4.884 -8.327 -22.272 1.00 81.50 89 MET A N 1
ATOM 662 C CA . MET A 1 89 ? 4.925 -6.895 -21.970 1.00 81.50 89 MET A CA 1
ATOM 663 C C . MET A 1 89 ? 3.563 -6.225 -22.050 1.00 81.50 89 MET A C 1
ATOM 665 O O . MET A 1 89 ? 3.274 -5.360 -21.218 1.00 81.50 89 MET A O 1
ATOM 669 N N . ALA A 1 90 ? 2.733 -6.599 -23.022 1.00 79.81 90 ALA A N 1
ATOM 670 C CA . ALA A 1 90 ? 1.373 -6.098 -23.142 1.00 79.81 90 ALA A CA 1
ATOM 671 C C . ALA A 1 90 ? 0.543 -6.497 -21.912 1.00 79.81 90 ALA A C 1
ATOM 673 O O . ALA A 1 90 ? -0.020 -5.621 -21.251 1.00 79.81 90 ALA A O 1
ATOM 674 N N . SER A 1 91 ? 0.569 -7.778 -21.524 1.00 74.38 91 SER A N 1
ATOM 675 C CA . SER A 1 91 ? -0.111 -8.261 -20.312 1.00 74.38 91 SER A CA 1
ATOM 676 C C . SER A 1 91 ? 0.462 -7.648 -19.032 1.00 74.38 91 SER A C 1
ATOM 678 O O . SER A 1 91 ? -0.279 -7.276 -18.125 1.00 74.38 91 SER A O 1
ATOM 680 N N . PHE A 1 92 ? 1.782 -7.475 -18.955 1.00 77.62 92 PHE A N 1
ATOM 681 C CA . PHE A 1 92 ? 2.438 -6.880 -17.794 1.00 77.62 92 PHE A CA 1
ATOM 682 C C . PHE A 1 92 ? 2.047 -5.414 -17.590 1.00 77.62 92 PHE A C 1
ATOM 684 O O . PHE A 1 92 ? 1.772 -5.003 -16.466 1.00 77.62 92 PHE A O 1
ATOM 691 N N . ARG A 1 93 ? 1.953 -4.628 -18.672 1.00 72.31 93 ARG A N 1
ATOM 692 C CA . ARG A 1 93 ? 1.445 -3.244 -18.632 1.00 72.31 93 ARG A CA 1
ATOM 693 C C . ARG A 1 93 ? -0.011 -3.180 -18.171 1.00 72.31 93 ARG A C 1
ATOM 695 O O . ARG A 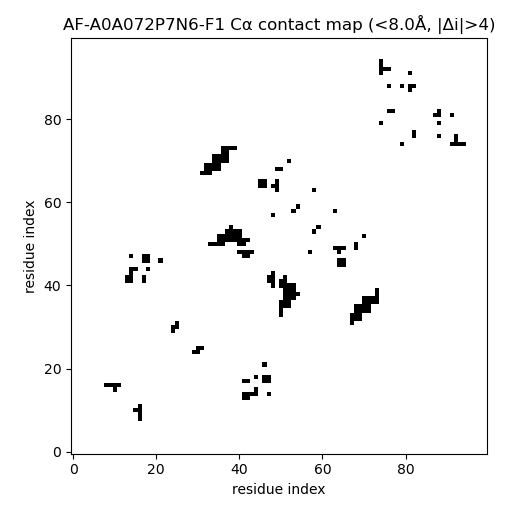1 93 ? -0.391 -2.219 -17.509 1.00 72.31 93 ARG A O 1
ATOM 702 N N . GLN A 1 94 ? -0.799 -4.203 -18.493 1.00 68.50 94 GLN A N 1
ATOM 703 C CA . GLN A 1 94 ? -2.192 -4.333 -18.074 1.00 68.50 94 GLN A CA 1
ATOM 704 C C . GLN A 1 94 ? -2.365 -4.835 -16.636 1.00 68.50 94 GLN A C 1
ATOM 706 O O . GLN A 1 94 ? -3.493 -4.829 -16.161 1.00 68.50 94 GLN A O 1
ATOM 711 N N . GLY A 1 95 ? -1.299 -5.220 -15.917 1.00 62.47 95 GLY A N 1
ATOM 712 C CA . GLY A 1 95 ? -1.345 -5.920 -14.619 1.00 62.47 95 GLY A CA 1
ATOM 713 C C . GLY A 1 95 ? -2.162 -5.277 -13.481 1.00 62.47 95 GLY A C 1
ATOM 714 O O . GLY A 1 95 ? -2.362 -5.909 -12.452 1.00 62.47 95 GLY A O 1
ATOM 715 N N . LEU A 1 96 ? -2.695 -4.066 -13.660 1.00 52.84 96 LEU A N 1
ATOM 716 C CA . LEU A 1 96 ? -3.715 -3.463 -12.790 1.00 52.84 96 LEU A CA 1
ATOM 717 C C . LEU A 1 96 ? -5.150 -3.984 -13.043 1.00 52.84 96 LEU A C 1
ATOM 719 O O . LEU A 1 96 ? -6.027 -3.735 -12.224 1.00 52.84 96 LEU A O 1
ATOM 723 N N . GLN A 1 97 ? -5.407 -4.703 -14.142 1.00 47.66 97 GLN A N 1
ATOM 724 C CA . GLN A 1 97 ? -6.721 -5.270 -14.496 1.00 47.66 97 GLN A CA 1
ATOM 725 C C . GLN A 1 97 ? -6.973 -6.674 -13.918 1.00 47.66 97 GLN A C 1
ATOM 727 O O . GLN A 1 97 ? -8.084 -7.175 -14.037 1.00 47.66 97 GLN A O 1
ATOM 732 N N . ILE A 1 98 ? -5.975 -7.303 -13.283 1.00 43.34 98 ILE A N 1
ATOM 733 C CA . ILE A 1 98 ? -6.041 -8.703 -12.810 1.00 43.34 98 ILE A CA 1
ATOM 734 C C . ILE A 1 98 ? -6.689 -8.825 -11.410 1.00 43.34 98 ILE A C 1
ATOM 736 O O . ILE A 1 98 ? -6.960 -9.924 -10.942 1.00 43.34 98 ILE A O 1
ATOM 740 N N . ILE A 1 99 ? -6.993 -7.707 -10.738 1.00 40.12 99 ILE A N 1
ATOM 741 C CA . ILE A 1 99 ? -7.630 -7.689 -9.405 1.00 40.12 99 ILE A CA 1
ATOM 742 C C . ILE A 1 99 ? -9.125 -7.334 -9.533 1.00 40.12 99 ILE A C 1
ATOM 744 O O . ILE A 1 99 ? -9.615 -6.417 -8.877 1.00 40.12 99 ILE A O 1
ATOM 748 N N . ASN A 1 100 ? -9.838 -8.029 -10.421 1.00 31.25 100 ASN A N 1
ATOM 749 C CA . ASN A 1 100 ? -11.304 -8.046 -10.494 1.00 31.25 100 ASN A CA 1
ATOM 750 C C . ASN A 1 100 ? -11.790 -9.467 -10.758 1.00 31.25 100 ASN A C 1
ATOM 752 O O . ASN A 1 100 ? -11.284 -10.074 -11.728 1.00 31.25 100 ASN A O 1
#

pLDDT: mean 84.15, std 14.3, range [31.25, 97.38]

Mean predicted aligned error: 6.53 Å

InterPro domains:
  IPR005814 Aminotransferase class-III [PF00202] (6-89)
  IPR015421 Pyridoxal phosphate-dependent transferase, major domain [G3DSA:3.40.640.10] (5-87)
  IPR015424 Pyridoxal phosphate-dependent transferase [SSF53383] (5-87)

Solvent-accessible surface area (backbone atoms only — not comparable to full-atom values): 6178 Å² total; per-residue (Å²): 126,88,73,89,81,87,79,88,84,90,60,97,44,66,26,54,45,36,42,52,50,54,52,50,50,29,70,75,68,72,48,75,70,42,79,24,39,41,71,36,83,41,43,81,43,67,63,15,33,37,48,27,32,51,76,57,89,80,55,71,56,84,84,72,47,58,77,58,58,47,73,44,83,50,69,45,67,93,78,36,97,37,68,91,36,70,70,58,39,54,54,40,65,46,59,83,67,73,85,114

Foldseek 3Di:
DPDDDDDDDDDPDQLVV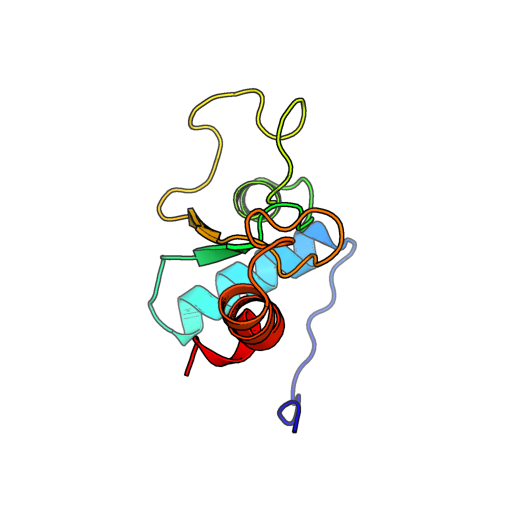LVVVLVVCCVVPVDNAAEAEQCAQRDLPQARLLRHNDDDPSCPDPPSHDPRYHYDYQLDQVPDPCVVPVVVNVVSVVVVVPPD

Organism: NCBI:txid1182545

Secondary structure (DSSP, 8-state):
-----------SSHHHHHHHHHHHHHHHH----EEEEBT----SSHHHHHT-B--SGGG-STT-SPSSEEEE----GGG-TTTT-HHHHHHHHTTTSS--

Radius of gyration: 15.6 Å; Cα contacts (8 Å, |Δi|>4): 111; chains: 1; bounding box: 36×26×38 Å